Protein AF-A0A8S0G4E8-F1 (afdb_monomer)

Secondary structure (DSSP, 8-state):
--B-HHHHHHHHTSTTGGG--EE-SSB--S---S-EE---SS-GGGT-GGGG--TTEEEEEEEETTTTEEEEEEEEETTSSSPPPHHHHHHHHHHSPPPTT----TT--HHHHHHHHHHHHHT-GGGTS---HHHHHHHHHHHHHH-

Radius of gyration: 18.41 Å; Cα contacts (8 Å, |Δi|>4): 193; chains: 1; bounding box: 56×38×47 Å

Organism: Escherichia coli (NCBI:txid562)

Nearest PDB structures (foldseek):
  1toc-assembly4_T  TM=2.529E-01  e=3.883E+00  Ornithodoros moubata
  6r10-assembly1_G  TM=2.601E-01  e=2.006E+00  Thermus thermophilus HB8
  3zje-assembly1_B  TM=2.674E-01  e=9.791E+00  Homo sapiens

Solvent-accessible surface area (backbone atoms only — not comparable to full-atom values): 8713 Å² total; per-residue (Å²): 125,58,69,51,42,71,63,30,52,58,34,62,77,39,96,62,20,62,79,43,70,47,78,38,56,34,38,70,69,84,54,72,43,50,56,69,46,50,61,43,62,58,34,41,93,75,69,14,69,74,23,35,59,60,94,59,54,39,72,47,79,46,76,40,88,85,82,75,41,72,49,80,40,59,40,38,46,70,84,46,96,64,66,52,56,66,69,56,19,48,51,53,50,68,72,42,64,63,40,90,86,70,67,79,68,92,80,61,51,70,68,57,54,50,50,50,53,51,20,48,61,44,62,25,71,73,67,71,62,43,79,40,63,67,51,46,52,48,55,53,49,54,56,62,74,76,108

InterPro domains:
  IPR020558 Dihydroxy-acid/6-phosphogluconate dehydratase, conserved site [PS00887] (21-32)
  IPR042096 Dihydroxy-acid dehydratase, C-terminal [G3DSA:3.50.30.80] (1-80)
  IPR056740 Dihydroxy-acid/6-phosphogluconate dehydratase, C-terminal [PF24877] (1-79)

Structure (mmCIF, N/CA/C/O backbone):
data_AF-A0A8S0G4E8-F1
#
_entry.id   AF-A0A8S0G4E8-F1
#
loop_
_atom_site.group_PDB
_atom_site.id
_atom_site.type_symbol
_atom_site.label_atom_id
_atom_site.label_alt_id
_atom_site.label_comp_id
_atom_site.label_asym_id
_atom_site.label_entity_id
_atom_site.label_seq_id
_atom_site.pdbx_PDB_ins_code
_atom_site.Cartn_x
_atom_site.Cartn_y
_atom_site.Cartn_z
_atom_site.occupancy
_atom_site.B_iso_or_equiv
_atom_site.auth_seq_id
_atom_site.auth_comp_id
_atom_site.auth_asym_id
_atom_site.auth_atom_id
_atom_site.pdbx_PDB_model_num
ATOM 1 N N . MET A 1 1 ? -1.318 -0.679 -11.471 1.00 70.00 1 MET A N 1
ATOM 2 C CA . MET A 1 1 ? -2.173 -0.024 -10.456 1.00 70.00 1 MET A CA 1
ATOM 3 C C . MET A 1 1 ? -3.618 -0.017 -10.953 1.00 70.00 1 MET A C 1
ATOM 5 O O . MET A 1 1 ? -4.020 0.875 -11.698 1.00 70.00 1 MET A O 1
ATOM 9 N N . GLU A 1 2 ? -4.363 -1.073 -10.633 1.00 79.69 2 GLU A N 1
ATOM 10 C CA . GLU A 1 2 ? -5.742 -1.279 -11.105 1.00 79.69 2 GLU A CA 1
ATOM 11 C C . GLU A 1 2 ? -6.767 -0.416 -10.353 1.00 79.69 2 GLU A C 1
ATOM 13 O O . GLU A 1 2 ? -6.469 0.118 -9.285 1.00 79.69 2 GLU A O 1
ATOM 18 N N . GLU A 1 3 ? -7.980 -0.272 -10.902 1.00 79.44 3 GLU A N 1
ATOM 19 C CA . GLU A 1 3 ? -9.105 0.345 -10.182 1.00 79.44 3 GLU A CA 1
ATOM 20 C C . GLU A 1 3 ? -9.934 -0.670 -9.399 1.00 79.44 3 GLU A C 1
ATOM 22 O O . GLU A 1 3 ? -10.506 -1.605 -9.958 1.00 79.44 3 GLU A O 1
ATOM 27 N N . THR A 1 4 ? -10.145 -0.385 -8.118 1.00 80.31 4 THR A N 1
ATOM 28 C CA . THR A 1 4 ? -10.946 -1.207 -7.207 1.00 80.31 4 THR A CA 1
ATOM 29 C C . THR A 1 4 ? -12.428 -0.788 -7.205 1.00 80.31 4 THR A C 1
ATOM 31 O O . THR A 1 4 ? -13.003 -0.424 -6.173 1.00 80.31 4 THR A O 1
ATOM 34 N N . TYR A 1 5 ? -13.083 -0.813 -8.373 1.00 83.88 5 TYR A N 1
ATOM 35 C CA . TYR A 1 5 ? -14.503 -0.432 -8.498 1.00 83.88 5 TYR A CA 1
ATOM 36 C C . TYR A 1 5 ? -15.451 -1.411 -7.797 1.00 83.88 5 TYR A C 1
ATOM 38 O O . TYR A 1 5 ? -16.378 -0.999 -7.102 1.00 83.88 5 TYR A O 1
ATOM 46 N N . GLN A 1 6 ? -15.225 -2.715 -7.966 1.00 84.25 6 GLN A N 1
ATOM 47 C CA . GLN A 1 6 ? -16.184 -3.740 -7.539 1.00 84.25 6 GLN A CA 1
ATOM 48 C C . GLN A 1 6 ? -16.457 -3.683 -6.030 1.00 84.25 6 GLN A C 1
ATOM 50 O O . GLN A 1 6 ? -17.610 -3.726 -5.600 1.00 84.25 6 GLN A O 1
ATOM 55 N N . VAL A 1 7 ? -15.405 -3.493 -5.227 1.00 86.25 7 VAL A N 1
ATOM 56 C CA . VAL A 1 7 ? -15.515 -3.397 -3.763 1.00 86.25 7 VAL A CA 1
ATOM 57 C C . VAL A 1 7 ? -16.255 -2.124 -3.346 1.00 86.25 7 VAL A C 1
ATOM 59 O O . VAL A 1 7 ? -17.176 -2.182 -2.532 1.00 86.25 7 VAL A O 1
ATOM 62 N N . THR A 1 8 ? -15.897 -0.973 -3.923 1.00 86.56 8 THR A N 1
ATOM 63 C CA . THR A 1 8 ? -16.530 0.314 -3.580 1.00 86.56 8 THR A CA 1
ATOM 64 C C . THR A 1 8 ? -18.010 0.354 -3.979 1.00 86.56 8 THR A C 1
ATOM 66 O O . THR A 1 8 ? -18.849 0.803 -3.195 1.00 86.56 8 THR A O 1
ATOM 69 N N . SER A 1 9 ? -18.354 -0.203 -5.144 1.00 86.62 9 SER A N 1
ATOM 70 C CA . SER A 1 9 ? -19.735 -0.352 -5.613 1.00 86.62 9 SER A CA 1
ATOM 71 C C . SER A 1 9 ? -20.560 -1.264 -4.699 1.00 86.62 9 SER A C 1
ATOM 73 O O . SER A 1 9 ? -21.661 -0.895 -4.292 1.00 86.62 9 SER A O 1
ATOM 75 N N . ALA A 1 10 ? -20.014 -2.414 -4.287 1.00 88.31 10 ALA A N 1
ATOM 76 C CA . ALA A 1 10 ? -20.696 -3.327 -3.370 1.00 88.31 10 ALA A CA 1
ATOM 77 C C . ALA A 1 10 ? -21.008 -2.670 -2.012 1.00 88.31 10 ALA A C 1
ATOM 79 O O . ALA A 1 10 ? -22.139 -2.753 -1.530 1.00 88.31 10 ALA A O 1
ATOM 80 N N . LEU A 1 11 ? -20.041 -1.958 -1.416 1.00 88.75 11 LEU A N 1
ATOM 81 C CA . LEU A 1 11 ? -20.239 -1.262 -0.137 1.00 88.75 11 LEU A CA 1
ATOM 82 C C . LEU A 1 11 ? -21.314 -0.174 -0.206 1.00 88.75 11 LEU A C 1
ATOM 84 O O . LEU A 1 11 ? -22.039 0.024 0.768 1.00 88.75 11 LEU A O 1
ATOM 88 N N . LYS A 1 12 ? -21.461 0.506 -1.348 1.00 87.56 12 LYS A N 1
ATOM 89 C CA . LYS A 1 12 ? -22.466 1.564 -1.539 1.00 87.56 12 LYS A CA 1
ATOM 90 C C . LYS A 1 12 ? -23.902 1.076 -1.325 1.00 87.56 12 LYS A C 1
ATOM 92 O O . LYS A 1 12 ? -24.764 1.858 -0.930 1.00 87.56 12 LYS A O 1
ATOM 97 N N . HIS A 1 13 ? -24.163 -0.203 -1.577 1.00 89.81 13 HIS A N 1
ATOM 98 C CA . HIS A 1 13 ? -25.489 -0.803 -1.425 1.00 89.81 13 HIS A CA 1
ATOM 99 C C . HIS A 1 13 ? -25.752 -1.371 -0.023 1.00 89.81 13 HIS A C 1
ATOM 101 O O . HIS A 1 13 ? -26.863 -1.822 0.255 1.00 89.81 13 HIS A O 1
ATOM 107 N N . LEU A 1 14 ? -24.767 -1.322 0.878 1.00 91.12 14 LEU A N 1
ATOM 108 C CA . LEU A 1 14 ? -24.902 -1.773 2.259 1.00 91.12 14 LEU A CA 1
ATOM 109 C C . LEU A 1 14 ? -25.200 -0.587 3.177 1.00 91.12 14 LEU A C 1
ATOM 111 O O . LEU A 1 14 ? -24.509 0.431 3.155 1.00 91.12 14 LEU A O 1
ATOM 115 N N . SER A 1 15 ? -26.194 -0.735 4.055 1.00 92.06 15 SER A N 1
ATOM 116 C CA . SER A 1 15 ? -26.609 0.321 4.994 1.0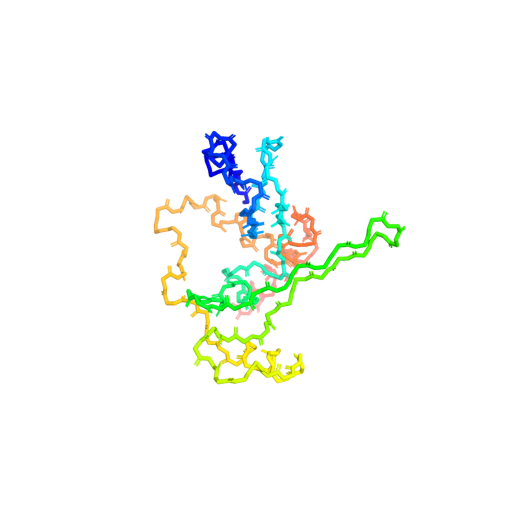0 92.06 15 SER A CA 1
ATOM 117 C C . SER A 1 15 ? -25.485 0.777 5.934 1.00 92.06 15 SER A C 1
ATOM 119 O O . SER A 1 15 ? -25.461 1.930 6.369 1.00 92.06 15 SER A O 1
ATOM 121 N N . TYR A 1 16 ? -24.533 -0.115 6.213 1.00 91.06 16 TYR A N 1
ATOM 122 C CA . TYR A 1 16 ? -23.354 0.139 7.035 1.00 91.06 16 TYR A CA 1
ATOM 123 C C . TYR A 1 16 ? -22.082 0.422 6.223 1.00 91.06 16 TYR A C 1
ATOM 125 O O . TYR A 1 16 ? -21.035 0.640 6.824 1.00 91.06 16 TYR A O 1
ATOM 133 N N . GLY A 1 17 ? -22.143 0.460 4.885 1.00 89.25 17 GLY A N 1
ATOM 134 C CA . GLY A 1 17 ? -20.961 0.635 4.031 1.00 89.25 17 GLY A CA 1
ATOM 135 C C . GLY A 1 17 ? -20.161 1.902 4.347 1.00 89.25 17 GLY A C 1
ATOM 136 O O . GLY A 1 17 ? -18.939 1.878 4.334 1.00 89.25 17 GLY A O 1
ATOM 137 N N . LYS A 1 18 ? -20.836 2.981 4.767 1.00 88.88 18 LYS A N 1
ATOM 138 C CA . LYS A 1 18 ? -20.206 4.239 5.215 1.00 88.88 18 LYS A CA 1
ATOM 139 C C . LYS A 1 18 ? -19.338 4.123 6.477 1.00 88.88 18 LYS A C 1
ATOM 141 O O . LYS A 1 18 ? -18.610 5.059 6.785 1.00 88.88 18 LYS A O 1
ATOM 146 N N . HIS A 1 19 ? -19.460 3.027 7.224 1.00 91.50 19 HIS A N 1
ATOM 147 C CA . HIS A 1 19 ? -18.667 2.741 8.423 1.00 91.50 19 HIS A CA 1
ATOM 148 C C . HIS A 1 19 ? -17.473 1.826 8.132 1.00 91.50 19 HIS A C 1
ATOM 150 O O . HIS A 1 19 ? -16.727 1.493 9.048 1.00 91.50 19 HIS A O 1
ATOM 156 N N . VAL A 1 20 ? -17.301 1.405 6.877 1.00 92.62 20 VAL A N 1
ATOM 157 C CA . VAL A 1 20 ? -16.174 0.590 6.433 1.00 92.62 20 VAL A CA 1
ATOM 158 C C . VAL A 1 20 ? -15.202 1.497 5.690 1.00 92.62 20 VAL A C 1
ATOM 160 O O . VAL A 1 20 ? -15.556 2.099 4.680 1.00 92.62 20 VAL A O 1
ATOM 163 N N . SER A 1 21 ? -13.977 1.593 6.197 1.00 93.19 21 SER A N 1
ATOM 164 C CA . SER A 1 21 ? -12.885 2.276 5.504 1.00 93.19 21 SER A CA 1
ATOM 165 C C . SER A 1 21 ? -12.148 1.298 4.590 1.00 93.19 21 SER A C 1
ATOM 167 O O . SER A 1 21 ? -11.990 0.126 4.934 1.00 93.19 21 SER A O 1
ATOM 169 N N . LEU A 1 22 ? -11.670 1.781 3.445 1.00 93.50 22 LEU A N 1
ATOM 170 C CA . LEU A 1 22 ? -10.863 1.010 2.501 1.00 93.50 22 LEU A CA 1
ATOM 171 C C . LEU A 1 22 ? -9.479 1.634 2.346 1.00 93.50 22 LEU A C 1
ATOM 173 O O . LEU A 1 22 ? -9.352 2.852 2.220 1.00 93.50 22 LEU A O 1
ATOM 177 N N . ILE A 1 23 ? -8.454 0.787 2.311 1.00 94.12 23 ILE A N 1
ATOM 178 C CA . ILE A 1 23 ? -7.056 1.178 2.120 1.00 94.12 23 ILE A CA 1
ATOM 179 C C . ILE A 1 23 ? -6.451 0.253 1.068 1.00 94.12 23 ILE A C 1
ATOM 181 O O . ILE A 1 23 ? -6.649 -0.959 1.132 1.00 94.12 23 ILE A O 1
ATOM 185 N N . THR A 1 24 ? -5.745 0.812 0.089 1.00 93.19 24 THR A N 1
ATOM 186 C CA . THR A 1 24 ? -5.079 0.034 -0.959 1.00 93.19 24 THR A CA 1
ATOM 187 C C . THR A 1 24 ? -3.874 0.786 -1.526 1.00 93.19 24 THR A C 1
ATOM 189 O O . THR A 1 24 ? -3.854 2.015 -1.592 1.00 93.19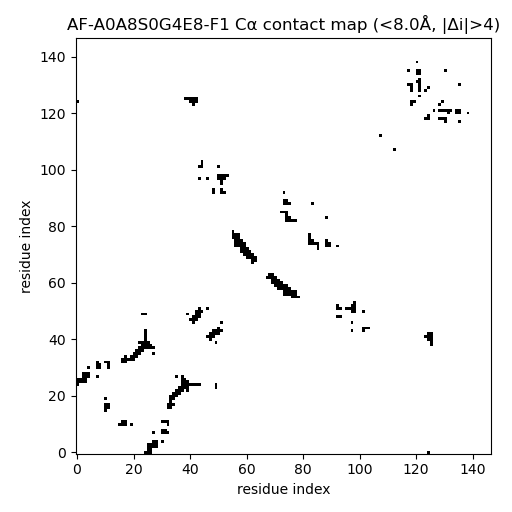 24 THR A O 1
ATOM 192 N N . ASP A 1 25 ? -2.873 0.035 -1.967 1.00 93.06 25 ASP A N 1
ATOM 193 C CA . ASP A 1 25 ? -1.787 0.496 -2.833 1.00 93.06 25 ASP A CA 1
ATOM 194 C C . ASP A 1 25 ? -2.206 0.565 -4.317 1.00 93.06 25 ASP A C 1
ATOM 196 O O . ASP A 1 25 ? -1.405 0.927 -5.171 1.00 93.06 25 ASP A O 1
ATOM 200 N N . ALA A 1 26 ? -3.473 0.276 -4.635 1.00 90.75 26 ALA A N 1
ATOM 201 C CA . ALA A 1 26 ? -4.103 0.497 -5.934 1.00 90.75 26 ALA A CA 1
ATOM 202 C C . ALA A 1 26 ? -4.861 1.845 -5.987 1.00 90.75 26 ALA A C 1
ATOM 204 O O . ALA A 1 26 ? -4.588 2.766 -5.211 1.00 90.75 26 ALA A O 1
ATOM 205 N N . ARG A 1 27 ? -5.822 1.988 -6.911 1.00 90.00 27 ARG A N 1
ATOM 206 C CA . ARG A 1 27 ? -6.642 3.204 -7.075 1.00 90.00 27 ARG A CA 1
ATOM 207 C C . ARG A 1 27 ? -8.145 2.912 -6.982 1.00 90.00 27 ARG A C 1
ATOM 209 O O . ARG A 1 27 ? -8.582 1.784 -7.179 1.00 90.00 27 ARG A O 1
ATOM 216 N N . PHE A 1 28 ? -8.959 3.930 -6.694 1.00 87.81 28 PHE A N 1
ATOM 217 C CA . PHE A 1 28 ? -10.428 3.826 -6.631 1.00 87.81 28 PHE A CA 1
ATOM 218 C C . PHE A 1 28 ? -11.099 4.595 -7.777 1.00 87.81 28 PHE A C 1
ATOM 220 O O . PHE A 1 28 ? -10.594 5.625 -8.212 1.00 87.81 28 PHE A O 1
ATOM 227 N N . SER A 1 29 ? -12.270 4.134 -8.227 1.00 75.50 29 SER A N 1
ATOM 228 C CA . SER A 1 29 ? -12.958 4.631 -9.433 1.00 75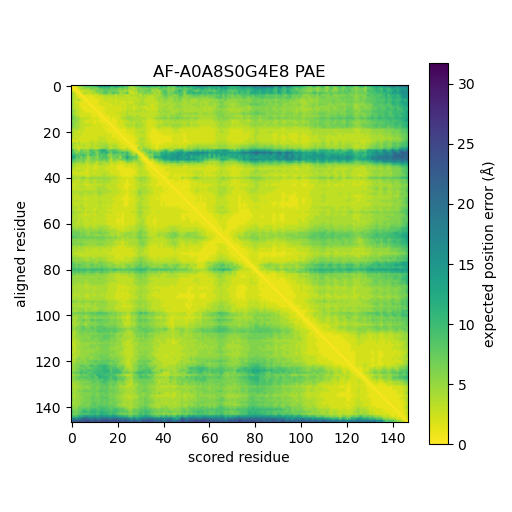.50 29 SER A CA 1
ATOM 229 C C . SER A 1 29 ? -14.112 5.619 -9.165 1.00 75.50 29 SER A C 1
ATOM 231 O O . SER A 1 29 ? -15.110 5.659 -9.881 1.00 75.50 29 SER A O 1
ATOM 233 N N . GLY A 1 30 ? -14.015 6.432 -8.111 1.00 70.19 30 GLY A N 1
ATOM 234 C CA . GLY A 1 30 ? -14.948 7.547 -7.869 1.00 70.19 30 GLY A CA 1
ATOM 235 C C . GLY A 1 30 ? -16.328 7.182 -7.297 1.00 70.19 30 GLY A C 1
ATOM 236 O O . GLY A 1 30 ? -17.139 8.077 -7.071 1.00 70.19 30 GLY A O 1
ATOM 237 N N . VAL A 1 31 ? -16.602 5.907 -6.996 1.00 70.06 31 VAL A N 1
ATOM 238 C CA . VAL A 1 31 ? -17.842 5.450 -6.321 1.00 70.06 31 VAL A CA 1
ATOM 239 C C . VAL A 1 31 ? -17.575 5.092 -4.851 1.00 70.06 31 VAL A C 1
ATOM 241 O O . VAL A 1 31 ? -18.090 4.123 -4.302 1.00 70.06 31 VAL A O 1
ATOM 244 N N . SER A 1 32 ? -16.739 5.895 -4.197 1.00 71.88 32 SER A N 1
ATOM 245 C CA . SER A 1 32 ? -16.326 5.696 -2.807 1.00 71.88 32 SER A CA 1
ATOM 246 C C . SER A 1 32 ? -17.463 5.990 -1.824 1.00 71.88 32 SER A C 1
ATOM 248 O O . SER A 1 32 ? -18.169 6.991 -1.947 1.00 71.88 32 SER A O 1
ATOM 250 N N . THR A 1 33 ? -17.616 5.130 -0.817 1.00 73.81 33 THR A N 1
ATOM 251 C CA . THR A 1 33 ? -18.526 5.337 0.319 1.00 73.81 33 THR A CA 1
ATOM 252 C C . THR A 1 33 ? -17.694 5.236 1.596 1.00 73.81 33 THR A C 1
ATOM 254 O O . THR A 1 33 ? -17.038 4.222 1.797 1.00 73.81 33 THR A O 1
ATOM 257 N N . GLY A 1 34 ? -17.683 6.273 2.440 1.00 81.69 34 GLY A N 1
ATOM 258 C CA . GLY A 1 34 ? -16.777 6.337 3.599 1.00 81.69 34 GLY A CA 1
ATOM 259 C C . GLY A 1 34 ? -15.344 6.757 3.231 1.00 81.69 34 GLY A C 1
ATOM 260 O O . GLY A 1 34 ? -15.117 7.351 2.175 1.00 81.69 34 GLY A O 1
ATOM 261 N N . ALA A 1 35 ? -14.378 6.481 4.114 1.00 87.44 35 ALA A N 1
ATOM 262 C CA . ALA A 1 35 ? -12.970 6.820 3.898 1.00 87.44 35 ALA A CA 1
ATOM 263 C C . ALA A 1 35 ? -12.292 5.782 2.987 1.00 87.44 35 ALA A C 1
ATOM 265 O O . ALA A 1 35 ? -12.157 4.618 3.358 1.00 87.44 35 ALA A O 1
ATOM 266 N N . CYS A 1 36 ? -11.869 6.201 1.794 1.00 91.50 36 CYS A N 1
ATOM 267 C CA . CYS A 1 36 ? -11.170 5.359 0.821 1.00 91.50 36 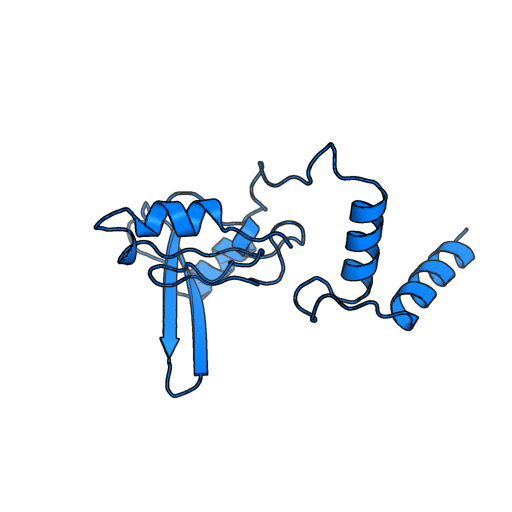CYS A CA 1
ATOM 268 C C . CYS A 1 36 ? -9.796 5.970 0.516 1.00 91.50 36 CYS A C 1
ATOM 270 O O . CYS A 1 36 ? -9.722 7.028 -0.107 1.00 91.50 36 CYS A O 1
ATOM 272 N N . ILE A 1 37 ? -8.724 5.311 0.955 1.00 92.50 37 ILE A N 1
ATOM 273 C CA . ILE A 1 37 ? -7.336 5.764 0.826 1.00 92.50 37 ILE A CA 1
ATOM 274 C C . ILE A 1 37 ? -6.623 4.862 -0.185 1.00 92.50 37 ILE A C 1
ATOM 276 O O . ILE A 1 37 ? -6.318 3.708 0.106 1.00 92.50 37 ILE A O 1
ATOM 280 N N . GLY A 1 38 ? -6.437 5.368 -1.404 1.00 91.88 38 GLY A N 1
ATOM 281 C CA . GLY A 1 38 ? -5.666 4.698 -2.456 1.00 91.88 38 GLY A CA 1
ATOM 282 C C . GLY A 1 38 ? -4.232 5.221 -2.522 1.00 91.88 38 GLY A C 1
ATOM 283 O O . GLY A 1 38 ? -3.879 6.155 -1.805 1.00 91.88 38 GLY A O 1
ATOM 284 N N . HIS A 1 39 ? -3.434 4.674 -3.436 1.00 90.88 39 HIS A N 1
ATOM 285 C CA . HIS A 1 39 ? -2.056 5.107 -3.693 1.00 90.88 39 HIS A CA 1
ATOM 286 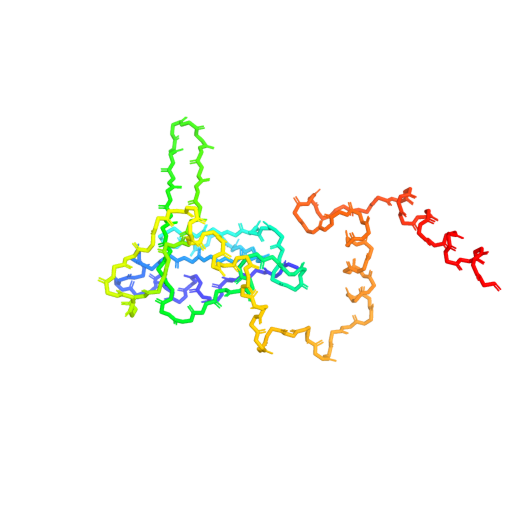C C . HIS A 1 39 ? -1.124 5.024 -2.475 1.00 90.88 39 HIS A C 1
ATOM 288 O O . HIS A 1 39 ? -0.152 5.774 -2.383 1.00 90.88 39 HIS A O 1
ATOM 294 N N . VAL A 1 40 ? -1.404 4.111 -1.542 1.00 92.56 40 VAL A N 1
ATOM 295 C CA . VAL A 1 40 ? -0.523 3.880 -0.393 1.00 92.56 40 VAL A CA 1
ATOM 296 C C . VAL A 1 40 ? 0.823 3.345 -0.881 1.00 92.56 40 VAL A C 1
ATOM 298 O O . VAL A 1 40 ? 0.881 2.343 -1.588 1.00 92.56 40 VAL A O 1
ATOM 301 N N . GLY A 1 41 ? 1.899 4.038 -0.505 1.00 90.12 41 GLY A N 1
ATOM 302 C CA . GLY A 1 41 ? 3.264 3.753 -0.936 1.00 90.12 41 GLY A CA 1
ATOM 303 C C . GLY A 1 41 ? 4.253 3.681 0.241 1.00 90.12 41 GLY A C 1
ATOM 304 O O . GLY A 1 41 ? 4.059 4.398 1.224 1.00 90.12 41 GLY A O 1
ATOM 305 N N . PRO A 1 42 ? 5.336 2.882 0.153 1.00 91.56 42 PRO A N 1
ATOM 306 C CA . PRO A 1 42 ? 5.611 1.904 -0.902 1.00 91.56 42 PRO A CA 1
ATOM 307 C C . PRO A 1 42 ? 4.527 0.822 -0.998 1.00 91.56 42 PRO A C 1
ATOM 309 O O . PRO A 1 42 ? 3.875 0.511 -0.002 1.00 91.56 42 PRO A O 1
ATOM 312 N N . GLU A 1 43 ? 4.308 0.284 -2.197 1.00 92.81 43 GLU A N 1
ATOM 313 C CA . GLU A 1 43 ? 3.296 -0.757 -2.420 1.00 92.81 43 GLU A CA 1
ATOM 314 C C . GLU A 1 43 ? 3.668 -2.064 -1.704 1.00 92.81 43 GLU A C 1
ATOM 316 O O . GLU A 1 43 ? 4.829 -2.291 -1.338 1.00 92.81 43 GLU A O 1
ATOM 321 N N . ALA A 1 44 ? 2.689 -2.945 -1.507 1.00 94.12 44 ALA A N 1
ATOM 322 C CA . ALA A 1 44 ? 2.875 -4.195 -0.786 1.00 94.12 44 ALA A CA 1
ATOM 323 C C . ALA A 1 44 ? 4.005 -5.035 -1.402 1.00 94.12 44 ALA A C 1
ATOM 325 O O . ALA A 1 44 ? 4.900 -5.484 -0.682 1.00 94.12 44 ALA A O 1
ATOM 326 N N . LEU A 1 45 ? 3.994 -5.216 -2.731 1.00 91.25 45 LEU A N 1
ATOM 327 C CA . LEU A 1 45 ? 4.991 -6.022 -3.454 1.00 91.25 45 LEU A CA 1
ATOM 328 C C . LEU A 1 45 ? 6.404 -5.419 -3.414 1.00 91.25 45 LEU A C 1
ATOM 330 O O . LEU A 1 45 ? 7.381 -6.152 -3.540 1.00 91.25 45 LEU A O 1
ATOM 334 N N . ALA A 1 46 ? 6.528 -4.116 -3.151 1.00 89.75 46 ALA A N 1
ATOM 335 C CA . ALA A 1 46 ? 7.806 -3.449 -2.909 1.00 89.75 46 ALA A CA 1
ATOM 336 C C . ALA A 1 46 ? 8.268 -3.538 -1.437 1.00 89.75 46 ALA A C 1
ATOM 338 O O . ALA A 1 46 ? 9.223 -2.869 -1.042 1.00 89.75 46 ALA A O 1
ATOM 339 N N . GLY A 1 47 ? 7.593 -4.340 -0.605 1.00 91.69 47 GLY A N 1
ATOM 340 C CA . GLY A 1 47 ? 7.905 -4.500 0.819 1.00 91.69 47 GLY A CA 1
ATOM 341 C C . GLY A 1 47 ? 7.358 -3.382 1.708 1.00 91.69 47 GLY A C 1
ATOM 342 O O . GLY A 1 47 ? 7.801 -3.231 2.852 1.00 91.69 47 GLY A O 1
ATOM 343 N N . GLY A 1 48 ? 6.409 -2.593 1.199 1.00 93.88 48 GLY A N 1
ATOM 344 C CA . GLY A 1 48 ? 5.795 -1.502 1.940 1.00 93.88 48 GLY A CA 1
ATOM 345 C C . GLY A 1 48 ? 4.988 -1.960 3.164 1.00 93.88 48 GLY A C 1
ATOM 346 O O . GLY A 1 48 ? 4.573 -3.121 3.245 1.00 93.88 48 GLY A O 1
ATOM 347 N N . PRO A 1 49 ? 4.716 -1.054 4.125 1.00 95.75 49 PRO A N 1
ATOM 348 C CA . PRO A 1 49 ? 4.034 -1.398 5.376 1.00 95.75 49 PRO A CA 1
ATOM 349 C C . PRO A 1 49 ? 2.657 -2.047 5.186 1.00 95.75 49 PRO A C 1
ATOM 351 O O . PRO A 1 49 ? 2.295 -2.945 5.944 1.00 95.75 49 PRO A O 1
ATOM 354 N N . ILE A 1 50 ? 1.908 -1.653 4.148 1.00 95.81 50 ILE A N 1
ATOM 355 C CA . ILE A 1 50 ? 0.581 -2.212 3.848 1.00 95.81 50 ILE A CA 1
ATOM 356 C C . ILE A 1 50 ? 0.631 -3.725 3.576 1.00 95.81 50 ILE A C 1
ATOM 358 O O . ILE A 1 50 ? -0.260 -4.455 4.006 1.00 95.81 50 ILE A O 1
ATOM 362 N N . GLY A 1 51 ? 1.717 -4.223 2.974 1.00 96.69 51 GLY A N 1
ATOM 363 C CA . GLY A 1 51 ? 1.930 -5.653 2.729 1.00 96.69 51 GLY A CA 1
ATOM 364 C C . GLY A 1 51 ? 2.233 -6.465 3.992 1.00 96.69 51 GLY A C 1
ATOM 365 O O . GLY A 1 51 ? 2.262 -7.693 3.944 1.00 96.69 51 GLY A O 1
ATOM 366 N N . LYS A 1 52 ? 2.465 -5.814 5.136 1.00 96.94 52 LYS A N 1
ATOM 367 C CA . LYS A 1 52 ? 2.811 -6.451 6.420 1.00 96.94 52 LYS A CA 1
ATOM 368 C C . LYS A 1 52 ? 1.631 -6.533 7.391 1.00 96.94 52 LYS A C 1
ATOM 370 O O . LYS A 1 52 ? 1.749 -7.169 8.441 1.00 96.94 52 LYS A O 1
ATOM 375 N N . LEU A 1 53 ? 0.501 -5.926 7.035 1.00 96.81 53 LEU A N 1
ATOM 376 C CA . LEU A 1 53 ? -0.727 -5.978 7.821 1.00 96.81 53 LEU A CA 1
ATOM 377 C C . LEU A 1 53 ? -1.324 -7.390 7.846 1.00 96.81 53 LEU A C 1
ATOM 379 O O . LEU A 1 53 ? -1.058 -8.225 6.975 1.00 96.81 53 LEU A O 1
ATOM 383 N N . ARG A 1 54 ? -2.107 -7.670 8.883 1.00 95.88 54 ARG A N 1
ATOM 384 C CA . ARG A 1 54 ? -2.766 -8.947 9.160 1.00 95.88 54 ARG A CA 1
ATOM 385 C C . ARG A 1 54 ? -4.209 -8.718 9.594 1.00 95.88 54 ARG A C 1
ATOM 387 O O . ARG A 1 54 ? -4.579 -7.664 10.107 1.00 95.88 54 ARG A O 1
ATOM 394 N N . THR A 1 55 ? -5.036 -9.746 9.421 1.00 96.00 55 THR A N 1
ATOM 395 C CA . THR A 1 55 ? -6.403 -9.733 9.954 1.00 96.00 55 THR A CA 1
ATOM 396 C C . THR A 1 55 ? -6.367 -9.560 11.471 1.00 96.00 55 THR A C 1
ATOM 398 O O . THR A 1 55 ? -5.670 -10.297 12.162 1.00 96.00 55 THR A O 1
ATOM 401 N N . GLY A 1 56 ? -7.147 -8.606 11.983 1.00 96.12 56 GLY A N 1
ATOM 402 C CA . GLY A 1 56 ? -7.196 -8.277 13.410 1.00 96.12 56 GLY A CA 1
ATOM 403 C C . GLY A 1 56 ? -6.281 -7.126 13.829 1.00 96.12 56 GLY A C 1
ATOM 404 O O . GLY A 1 56 ? -6.397 -6.675 14.968 1.00 96.12 56 GLY A O 1
ATOM 405 N N . ASP A 1 57 ? -5.432 -6.617 12.931 1.00 97.44 57 ASP A N 1
ATOM 406 C CA . ASP A 1 57 ? -4.691 -5.377 13.160 1.00 97.44 57 ASP A CA 1
ATOM 407 C C . ASP A 1 57 ? -5.648 -4.187 13.328 1.00 97.44 57 ASP A C 1
ATOM 409 O O . ASP A 1 57 ? -6.679 -4.077 12.657 1.00 97.44 57 ASP A O 1
ATOM 413 N N . VAL A 1 58 ? -5.292 -3.281 14.235 1.00 97.31 58 VAL A N 1
ATOM 414 C CA . VAL A 1 58 ? -6.021 -2.043 14.500 1.00 97.31 58 VAL A CA 1
ATOM 415 C C . VAL A 1 58 ? -5.343 -0.913 13.739 1.00 97.31 58 VAL A C 1
ATOM 417 O O . VAL A 1 58 ? -4.166 -0.624 13.955 1.00 97.31 58 VAL A O 1
ATOM 420 N N . ILE A 1 59 ? -6.105 -0.273 12.853 1.00 97.00 59 ILE A N 1
ATOM 421 C CA . ILE A 1 59 ? -5.646 0.847 12.032 1.00 97.00 59 ILE A CA 1
ATOM 422 C C . ILE A 1 59 ? -6.401 2.108 12.430 1.00 97.00 59 ILE A C 1
ATOM 424 O O . ILE A 1 59 ? -7.631 2.123 12.473 1.00 97.00 59 ILE A O 1
ATOM 428 N N . GLU A 1 60 ? -5.657 3.175 12.681 1.00 96.19 60 GLU A N 1
ATOM 429 C CA . GLU A 1 60 ? -6.185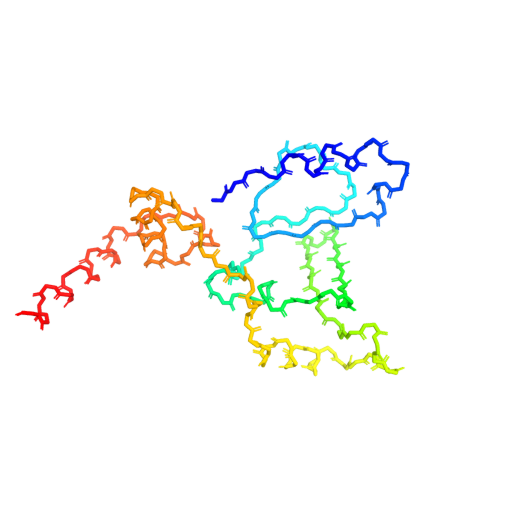 4.520 12.847 1.00 96.19 60 GLU A CA 1
ATOM 430 C C . GLU A 1 60 ? -6.020 5.301 11.546 1.00 96.19 60 GLU A C 1
ATOM 432 O O . GLU A 1 60 ? -4.960 5.282 10.924 1.00 96.19 60 GLU A O 1
ATOM 437 N N . ILE A 1 61 ? -7.076 6.006 11.146 1.00 95.50 61 ILE A N 1
ATOM 438 C CA . ILE A 1 61 ? -7.061 6.918 10.005 1.00 95.50 61 ILE A CA 1
ATOM 439 C C . ILE A 1 61 ? -7.388 8.308 10.542 1.00 95.50 61 ILE A C 1
ATOM 441 O O . ILE A 1 61 ? -8.501 8.543 11.019 1.00 95.50 61 ILE A O 1
ATOM 445 N N . LYS A 1 62 ? -6.431 9.230 10.453 1.00 94.81 62 LYS A N 1
ATOM 446 C CA . LYS A 1 62 ? -6.613 10.646 10.794 1.00 94.81 62 LYS A CA 1
ATOM 447 C C . LYS A 1 62 ? -6.626 11.461 9.511 1.00 94.81 62 LYS A C 1
ATOM 449 O O . LYS A 1 62 ? -5.746 11.302 8.674 1.00 94.81 62 LYS A O 1
ATOM 454 N N . ILE A 1 63 ? -7.621 12.331 9.357 1.00 93.06 63 ILE A N 1
ATOM 455 C CA . ILE A 1 63 ? -7.737 13.235 8.209 1.00 93.06 63 ILE A CA 1
ATOM 456 C C . ILE A 1 63 ? -8.091 14.623 8.738 1.00 93.06 63 ILE A C 1
ATOM 458 O O . ILE A 1 63 ? -9.181 14.823 9.276 1.00 93.06 63 ILE A O 1
ATOM 462 N N . ASP A 1 64 ? -7.175 15.572 8.572 1.00 94.12 64 ASP A N 1
ATOM 463 C CA . ASP A 1 64 ? -7.405 16.992 8.809 1.00 94.12 64 ASP A CA 1
ATOM 464 C C . ASP A 1 64 ? -7.682 17.700 7.476 1.00 94.12 64 ASP A C 1
ATOM 466 O O . ASP A 1 64 ? -6.793 17.938 6.657 1.00 94.12 64 ASP A O 1
ATOM 470 N N . CYS A 1 65 ? -8.949 18.057 7.262 1.00 92.81 65 CYS A N 1
ATOM 471 C CA . CYS A 1 65 ? -9.393 18.728 6.042 1.00 92.81 65 CYS A CA 1
ATOM 472 C C . CYS A 1 65 ? -9.025 20.221 5.978 1.00 92.81 65 CYS A C 1
ATOM 474 O O . CYS A 1 65 ? -9.279 20.846 4.950 1.00 92.81 65 CYS A O 1
ATOM 476 N N . ARG A 1 66 ? -8.502 20.819 7.057 1.00 95.44 66 ARG A N 1
ATOM 477 C CA . ARG A 1 66 ? -8.084 22.230 7.092 1.00 95.44 66 ARG A CA 1
ATOM 478 C C . ARG A 1 66 ? -6.608 22.368 6.760 1.00 95.44 66 ARG A C 1
ATOM 480 O O . ARG A 1 66 ? -6.266 23.139 5.873 1.00 95.44 66 ARG A O 1
ATOM 487 N N . GLU A 1 67 ? -5.775 21.572 7.421 1.00 96.50 67 GLU A N 1
ATOM 488 C CA . GLU A 1 67 ? -4.321 21.575 7.209 1.00 96.50 67 GLU A CA 1
ATOM 489 C C . GLU A 1 67 ? -3.887 20.675 6.041 1.00 96.50 67 GLU A C 1
ATOM 491 O O . GLU A 1 67 ? -2.708 20.614 5.705 1.00 96.50 67 GLU A O 1
ATOM 496 N N . LEU A 1 68 ? -4.841 19.982 5.402 1.00 93.62 68 LEU A N 1
ATOM 497 C CA . LEU A 1 68 ? -4.603 19.034 4.305 1.00 93.62 68 LEU A CA 1
ATOM 498 C C . LEU A 1 68 ? -3.595 17.942 4.689 1.00 93.62 68 LEU A C 1
ATOM 500 O O . LEU A 1 68 ? -2.775 17.507 3.880 1.00 93.62 68 LEU A O 1
ATOM 504 N N . HIS A 1 69 ? -3.682 17.496 5.938 1.00 94.44 69 HIS A N 1
ATOM 505 C CA . HIS A 1 69 ? -2.808 16.490 6.515 1.00 94.44 69 HIS A CA 1
ATOM 506 C C . HIS A 1 69 ? -3.586 15.203 6.792 1.00 94.44 69 HIS A C 1
ATOM 508 O O . HIS A 1 69 ? -4.748 15.240 7.201 1.00 94.44 69 HIS A O 1
ATOM 514 N N . GLY A 1 70 ? -2.950 14.051 6.595 1.00 92.62 70 GLY A N 1
ATOM 515 C CA . GLY A 1 70 ? -3.563 12.761 6.872 1.00 92.62 70 GLY A CA 1
ATOM 516 C C . GLY A 1 70 ? -2.539 11.717 7.285 1.00 92.62 70 GLY A C 1
ATOM 517 O O . GLY A 1 70 ? -1.414 11.714 6.794 1.00 92.62 70 GLY A O 1
ATOM 518 N N . GLU A 1 71 ? -2.954 10.823 8.174 1.00 94.50 71 GLU A N 1
ATOM 519 C CA . GLU A 1 71 ? -2.140 9.718 8.672 1.00 94.50 71 GLU A CA 1
ATOM 520 C C . GLU A 1 71 ? -2.936 8.416 8.629 1.00 94.50 71 GLU A C 1
ATOM 522 O O . GLU A 1 71 ? -4.145 8.388 8.882 1.00 94.50 71 GLU A O 1
ATOM 527 N N . VAL A 1 72 ? -2.226 7.326 8.354 1.00 95.25 72 VAL A N 1
ATOM 528 C CA . VAL A 1 72 ? -2.726 5.960 8.486 1.00 95.25 72 VAL A CA 1
ATOM 529 C C . VAL A 1 72 ? -1.742 5.214 9.373 1.00 95.25 72 VAL A C 1
ATOM 531 O O . VAL A 1 72 ? -0.622 4.924 8.956 1.00 95.25 72 VAL A O 1
ATOM 534 N N . ASN A 1 73 ? -2.159 4.922 10.600 1.00 96.25 73 ASN A N 1
ATOM 535 C CA . ASN A 1 73 ? -1.289 4.398 11.643 1.00 96.25 73 ASN A CA 1
ATOM 536 C C . ASN A 1 73 ? -1.711 2.981 12.024 1.00 96.25 73 ASN A C 1
ATOM 538 O O . ASN A 1 73 ? -2.872 2.731 12.346 1.00 96.25 73 ASN A O 1
ATOM 542 N N . PHE A 1 74 ? -0.756 2.057 12.042 1.00 97.69 74 PHE A N 1
ATOM 543 C CA . PHE A 1 74 ? -0.934 0.780 12.724 1.00 97.69 74 PHE A CA 1
ATOM 544 C C . PHE A 1 74 ? -0.767 0.993 14.229 1.00 97.69 74 PHE A C 1
ATOM 546 O O . PHE A 1 74 ? 0.234 1.563 14.657 1.00 97.69 74 PHE A O 1
ATOM 553 N N . LEU A 1 75 ? -1.744 0.543 15.019 1.00 97.44 75 LEU A N 1
ATOM 554 C CA . LEU A 1 75 ? -1.760 0.732 16.472 1.00 97.44 75 LEU A CA 1
ATOM 555 C C . LEU A 1 75 ? -1.457 -0.542 17.268 1.00 97.44 75 LEU A C 1
ATOM 557 O O . LEU A 1 75 ? -1.365 -0.473 18.487 1.00 97.44 75 LEU A O 1
ATOM 561 N N . GLY A 1 76 ? -1.335 -1.699 16.618 1.00 96.94 76 GLY A N 1
ATOM 562 C CA . GLY A 1 76 ? -1.247 -2.999 17.285 1.00 96.94 76 GLY A CA 1
ATOM 563 C C . GLY A 1 76 ? -2.315 -3.970 16.795 1.00 96.94 76 GLY A C 1
ATOM 564 O O . GLY A 1 76 ? -3.009 -3.717 15.809 1.00 96.94 76 GLY A O 1
ATOM 565 N N . THR A 1 77 ? -2.459 -5.092 17.487 1.00 96.62 77 THR A N 1
ATOM 566 C CA . THR A 1 77 ? -3.430 -6.138 17.150 1.00 96.62 77 THR A CA 1
ATOM 567 C C . THR A 1 77 ? -4.555 -6.128 18.174 1.00 96.62 77 THR A C 1
ATOM 569 O O . THR A 1 77 ? -4.333 -5.939 19.363 1.00 96.62 77 THR A O 1
ATOM 572 N N . ARG A 1 78 ? -5.795 -6.384 17.750 1.00 93.31 78 ARG A N 1
ATOM 573 C CA . ARG A 1 78 ? -6.956 -6.397 18.656 1.00 93.31 78 ARG A CA 1
ATOM 574 C C . ARG A 1 78 ? -6.855 -7.445 19.779 1.00 93.31 78 ARG A C 1
ATOM 576 O O . ARG A 1 78 ? -7.578 -7.343 20.765 1.00 93.31 78 ARG A O 1
ATOM 583 N N . SER A 1 79 ? -6.015 -8.464 19.611 1.00 91.94 79 SER A N 1
ATOM 584 C CA . SER A 1 79 ? -5.734 -9.485 20.627 1.00 91.94 79 SER A CA 1
ATOM 585 C C . SER A 1 79 ? -4.824 -9.006 21.757 1.00 91.94 79 SER A C 1
ATOM 587 O O . SER A 1 79 ? -4.714 -9.710 22.757 1.00 91.94 79 SER A O 1
ATOM 589 N N . ASP A 1 80 ? -4.152 -7.867 21.594 1.00 88.75 80 ASP A N 1
ATOM 590 C CA . ASP A 1 80 ? -3.231 -7.342 22.596 1.00 88.75 80 ASP A CA 1
ATOM 591 C C . ASP A 1 80 ? -4.035 -6.840 23.809 1.00 88.75 80 ASP A C 1
ATOM 593 O O . ASP A 1 80 ? -5.025 -6.123 23.651 1.00 88.75 80 ASP A O 1
ATOM 597 N N . GLU A 1 81 ? -3.625 -7.212 25.029 1.00 90.12 81 GLU A N 1
ATOM 598 C CA . GLU A 1 81 ? -4.287 -6.760 26.271 1.00 90.12 81 GLU A CA 1
ATOM 599 C C . GLU A 1 81 ? -4.289 -5.230 26.387 1.00 90.12 81 GLU A C 1
ATOM 601 O O . GLU A 1 81 ? -5.237 -4.626 26.894 1.00 90.12 81 GLU A O 1
ATOM 606 N N . GLN A 1 82 ? -3.229 -4.609 25.874 1.00 93.75 82 GLN A N 1
ATOM 607 C CA . GLN A 1 82 ? -3.069 -3.174 25.748 1.00 93.75 82 GLN A CA 1
ATOM 608 C C . GLN A 1 82 ? -2.374 -2.873 24.420 1.00 93.75 82 GLN A C 1
ATOM 610 O O . GLN A 1 82 ? -1.373 -3.505 24.083 1.00 93.75 82 GLN A O 1
ATOM 615 N N . LEU A 1 83 ? -2.895 -1.893 23.676 1.00 94.44 83 LEU A N 1
ATOM 616 C CA . LEU A 1 83 ? -2.255 -1.451 22.440 1.00 94.44 83 LEU A CA 1
ATOM 617 C C . LEU A 1 83 ? -0.895 -0.796 22.754 1.00 94.44 83 LEU A C 1
ATOM 619 O O . LEU A 1 83 ? -0.821 0.002 23.698 1.00 94.44 83 LEU A O 1
ATOM 623 N N . PRO A 1 84 ? 0.163 -1.115 21.989 1.00 96.44 84 PRO A N 1
ATOM 624 C CA . PRO A 1 84 ? 1.476 -0.498 22.141 1.00 96.44 84 PRO A CA 1
ATOM 625 C C . PRO A 1 84 ? 1.441 1.018 21.902 1.00 96.44 84 PRO A C 1
ATOM 627 O O . PRO A 1 84 ? 0.509 1.567 21.307 1.00 96.44 84 PRO A O 1
ATOM 630 N N . SER A 1 85 ? 2.500 1.708 22.328 1.00 96.62 85 SER A N 1
ATOM 631 C CA . SER A 1 85 ? 2.742 3.084 21.889 1.00 96.62 85 SER A CA 1
ATOM 632 C C . SER A 1 85 ? 2.956 3.145 20.369 1.00 96.62 85 SER A C 1
ATOM 634 O O . SER A 1 85 ? 3.278 2.148 19.722 1.00 96.62 85 SER A O 1
ATOM 636 N N . GLN A 1 86 ? 2.810 4.330 19.772 1.00 94.31 86 GLN A N 1
ATOM 637 C CA . GLN A 1 86 ? 2.958 4.501 18.320 1.00 94.31 86 GLN A CA 1
ATOM 638 C C . GLN A 1 86 ? 4.356 4.100 17.811 1.00 94.31 86 GLN A C 1
ATOM 640 O O . GLN A 1 86 ? 4.484 3.515 16.733 1.00 94.31 86 GLN A O 1
ATOM 645 N N . GLU A 1 87 ? 5.404 4.377 18.591 1.00 96.25 87 GLU A N 1
ATOM 646 C CA . GLU A 1 87 ? 6.782 3.998 18.259 1.00 96.25 87 GLU A CA 1
ATOM 647 C C . GLU A 1 87 ? 6.962 2.474 18.276 1.00 96.25 87 GLU A C 1
ATOM 649 O O . GLU A 1 87 ? 7.502 1.896 17.331 1.00 96.25 87 GLU A O 1
ATOM 654 N N . GLU A 1 88 ? 6.443 1.808 19.308 1.00 97.19 88 GLU A N 1
ATOM 655 C CA . GLU A 1 88 ? 6.467 0.348 19.423 1.00 97.19 88 GLU A CA 1
ATOM 656 C C . GLU A 1 88 ? 5.647 -0.319 18.315 1.00 97.19 88 GLU A C 1
ATOM 658 O O . GLU A 1 88 ? 6.123 -1.261 17.684 1.00 97.19 88 GLU A O 1
ATOM 663 N N . ALA A 1 89 ? 4.448 0.191 18.016 1.00 97.31 89 ALA A N 1
ATOM 664 C CA . ALA A 1 89 ? 3.609 -0.307 16.930 1.00 97.31 89 ALA A CA 1
ATOM 665 C C . ALA A 1 89 ? 4.335 -0.210 15.580 1.00 97.31 89 ALA A C 1
ATOM 667 O O . ALA A 1 89 ? 4.350 -1.164 14.798 1.00 97.31 89 ALA A O 1
ATOM 668 N N . THR A 1 90 ? 5.010 0.915 15.336 1.00 96.19 90 THR A N 1
ATOM 669 C CA . THR A 1 90 ? 5.827 1.129 14.135 1.00 96.19 90 THR A CA 1
ATOM 670 C C . THR A 1 90 ? 6.977 0.126 14.062 1.00 96.19 90 THR A C 1
ATOM 672 O O . THR A 1 90 ? 7.204 -0.480 13.012 1.00 96.19 90 THR A O 1
ATOM 675 N N . ALA A 1 91 ? 7.685 -0.100 15.172 1.00 97.19 91 ALA A N 1
ATOM 676 C CA . ALA A 1 91 ? 8.762 -1.084 15.243 1.00 97.19 91 ALA A CA 1
ATOM 677 C C . ALA A 1 91 ? 8.253 -2.513 14.981 1.00 97.19 91 ALA A C 1
ATOM 679 O O . ALA A 1 91 ? 8.859 -3.244 14.195 1.00 97.19 91 ALA A O 1
ATOM 680 N N . ILE A 1 92 ? 7.108 -2.881 15.567 1.00 97.00 92 ILE A N 1
ATOM 681 C CA . ILE A 1 92 ? 6.441 -4.171 15.347 1.00 97.00 92 ILE A CA 1
ATOM 682 C C . ILE A 1 92 ? 6.113 -4.347 13.866 1.00 97.00 92 ILE A C 1
ATOM 684 O O . ILE A 1 92 ? 6.506 -5.350 13.271 1.00 97.00 92 ILE A O 1
ATOM 688 N N . LEU A 1 93 ? 5.424 -3.381 13.249 1.00 97.06 93 LEU A N 1
ATOM 689 C CA . LEU A 1 93 ? 5.036 -3.485 11.844 1.00 97.06 93 LEU A CA 1
ATOM 690 C C . LEU A 1 93 ? 6.258 -3.555 10.927 1.00 97.06 93 LEU A C 1
ATOM 692 O O . LEU A 1 93 ? 6.278 -4.358 10.000 1.00 97.06 93 LEU A O 1
ATOM 696 N N . ASN A 1 94 ? 7.301 -2.768 11.195 1.00 95.94 94 ASN A N 1
ATOM 697 C CA . ASN A 1 94 ? 8.519 -2.783 10.389 1.00 95.94 94 ASN A CA 1
ATOM 698 C C . ASN A 1 94 ? 9.262 -4.120 10.465 1.00 95.94 94 ASN A C 1
ATOM 700 O O . ASN A 1 94 ? 9.768 -4.577 9.437 1.00 95.94 94 ASN A O 1
ATOM 704 N N . ALA A 1 95 ? 9.279 -4.753 11.640 1.00 96.69 95 ALA A N 1
ATOM 705 C CA . ALA A 1 95 ? 9.900 -6.056 11.855 1.00 96.69 95 ALA A CA 1
ATOM 706 C C . ALA A 1 95 ? 9.092 -7.229 11.271 1.00 96.69 95 ALA A C 1
ATOM 708 O O . ALA A 1 95 ? 9.650 -8.309 11.067 1.00 96.69 95 ALA A O 1
ATOM 709 N N . ARG A 1 96 ? 7.793 -7.049 10.985 1.00 96.62 96 ARG A N 1
ATOM 710 C CA . ARG A 1 96 ? 6.969 -8.101 10.373 1.00 96.62 96 ARG A CA 1
ATOM 711 C C . ARG A 1 96 ? 7.450 -8.415 8.947 1.00 96.62 96 ARG A C 1
ATOM 713 O O . ARG A 1 96 ? 7.741 -7.495 8.175 1.00 96.62 96 ARG A O 1
ATOM 720 N N . PRO A 1 97 ? 7.478 -9.700 8.549 1.00 96.31 97 PRO A N 1
ATOM 721 C CA . PRO A 1 97 ? 7.628 -10.047 7.145 1.00 96.31 97 PRO A CA 1
ATOM 722 C C . PRO A 1 97 ? 6.376 -9.628 6.364 1.00 96.31 97 PRO A C 1
ATOM 724 O O . PRO A 1 97 ? 5.275 -9.529 6.924 1.00 96.31 97 PRO A O 1
ATOM 727 N N . SER A 1 98 ? 6.520 -9.438 5.053 1.00 95.62 98 SER A N 1
ATOM 728 C CA . SER A 1 98 ? 5.366 -9.305 4.158 1.00 95.62 98 SER A CA 1
ATOM 729 C C . SER A 1 98 ? 4.422 -10.504 4.298 1.00 95.62 98 SER A C 1
ATOM 731 O O . SER A 1 98 ? 4.811 -11.578 4.764 1.00 95.62 98 SER A O 1
ATOM 733 N N . HIS A 1 99 ? 3.150 -10.303 3.968 1.00 94.44 99 HIS A N 1
ATOM 734 C CA . HIS A 1 99 ? 2.144 -11.355 4.004 1.00 94.44 99 HIS A CA 1
ATOM 735 C C . HIS A 1 99 ? 2.574 -12.523 3.113 1.00 94.44 99 HIS A C 1
ATOM 737 O O . HIS A 1 99 ? 2.997 -12.307 1.986 1.00 94.44 99 HIS A O 1
ATOM 743 N N . GLN A 1 100 ? 2.466 -13.754 3.611 1.00 91.00 100 GLN A N 1
ATOM 744 C CA . GLN A 1 100 ? 2.920 -14.947 2.883 1.00 91.00 100 GLN A CA 1
ATOM 745 C C . GLN A 1 100 ? 2.174 -15.158 1.554 1.00 91.00 100 GLN A C 1
ATOM 747 O O . GLN A 1 100 ? 2.747 -15.660 0.596 1.00 91.00 100 GLN A O 1
ATOM 752 N N . ASP A 1 101 ? 0.912 -14.727 1.502 1.00 91.56 101 ASP A N 1
ATOM 753 C CA . ASP A 1 101 ? 0.063 -14.833 0.310 1.00 91.56 101 ASP A CA 1
ATOM 754 C C . ASP A 1 101 ? 0.274 -13.668 -0.675 1.00 91.56 101 ASP A C 1
ATOM 756 O O . ASP A 1 101 ? -0.369 -13.614 -1.719 1.00 91.56 101 ASP A O 1
ATOM 760 N N . LEU A 1 102 ? 1.143 -12.705 -0.345 1.00 92.38 102 LEU A N 1
ATOM 761 C CA . LEU A 1 102 ? 1.451 -11.589 -1.227 1.00 92.38 102 LEU A CA 1
ATOM 762 C C . LEU A 1 102 ? 2.439 -12.043 -2.301 1.00 92.38 102 LEU A C 1
ATOM 764 O O . LEU A 1 102 ? 3.639 -12.165 -2.051 1.00 92.38 102 LEU A O 1
ATOM 768 N N . LEU A 1 103 ? 1.924 -12.268 -3.504 1.00 91.19 103 LEU A N 1
ATOM 769 C CA . LEU A 1 103 ? 2.687 -12.751 -4.646 1.00 91.19 103 LEU A CA 1
ATOM 770 C C . LEU A 1 103 ? 2.279 -11.973 -5.904 1.00 91.19 103 LEU A C 1
ATOM 772 O O . LEU A 1 103 ? 1.115 -11.578 -6.017 1.00 91.19 103 LEU A O 1
ATOM 776 N N . PRO A 1 104 ? 3.206 -11.742 -6.851 1.00 88.75 104 PRO A N 1
ATOM 777 C CA . PRO A 1 104 ? 2.835 -11.314 -8.193 1.00 88.75 104 PRO A CA 1
ATOM 778 C C . PRO A 1 104 ? 1.887 -12.331 -8.837 1.00 88.75 104 PRO A C 1
ATOM 780 O O . PRO A 1 104 ? 1.972 -13.527 -8.551 1.00 88.75 104 PRO A O 1
ATOM 783 N N . ASP A 1 105 ? 1.021 -11.859 -9.731 1.00 89.75 105 ASP A N 1
ATOM 784 C CA . ASP A 1 105 ? 0.192 -12.745 -10.548 1.00 89.75 105 ASP A CA 1
ATOM 785 C C . ASP A 1 105 ? 1.101 -13.679 -11.381 1.00 89.75 105 ASP A C 1
ATOM 787 O O . ASP A 1 105 ? 1.980 -13.182 -12.095 1.00 89.75 105 ASP A O 1
ATOM 791 N N . PRO A 1 106 ? 0.949 -15.016 -11.287 1.00 89.94 106 PRO A N 1
ATOM 792 C CA . PRO A 1 106 ? 1.772 -15.954 -12.048 1.00 89.94 106 PRO A CA 1
ATOM 793 C C . PRO A 1 106 ? 1.580 -15.845 -13.567 1.00 89.94 106 PRO A C 1
ATOM 795 O O . PRO A 1 106 ? 2.460 -16.272 -14.312 1.00 89.94 106 PRO A O 1
ATOM 798 N N . GLU A 1 107 ? 0.461 -15.286 -14.029 1.00 93.00 107 GLU A N 1
ATOM 799 C CA . GLU A 1 107 ? 0.143 -15.098 -15.448 1.00 93.00 107 GLU A CA 1
ATOM 800 C C . GLU A 1 107 ? 0.362 -13.648 -15.908 1.00 93.00 107 GLU A C 1
ATOM 802 O O . GLU A 1 107 ? -0.114 -13.254 -16.975 1.00 93.00 107 GLU A O 1
ATOM 807 N N . LEU A 1 108 ? 1.094 -12.840 -15.125 1.00 90.38 108 LEU A N 1
ATOM 808 C CA . LEU A 1 108 ? 1.350 -11.443 -15.462 1.00 90.38 108 LEU A CA 1
ATOM 809 C C . LEU A 1 108 ? 2.083 -11.341 -16.815 1.00 90.38 108 LEU A C 1
ATOM 811 O O . LEU A 1 108 ? 3.194 -11.864 -16.935 1.00 90.38 108 LEU A O 1
ATOM 815 N N . PRO A 1 109 ? 1.521 -10.646 -17.822 1.00 94.44 109 PRO A N 1
ATOM 816 C CA . PRO A 1 109 ? 2.141 -10.536 -19.139 1.00 94.44 109 PRO A CA 1
ATOM 817 C C . PRO A 1 109 ? 3.547 -9.918 -19.101 1.00 94.44 109 PRO A C 1
ATOM 819 O O . PRO A 1 109 ? 3.818 -9.014 -18.305 1.00 94.44 109 PRO A O 1
ATOM 822 N N . ASP A 1 110 ? 4.435 -10.366 -19.994 1.00 95.00 110 ASP A N 1
ATOM 823 C CA . ASP A 1 110 ? 5.837 -9.918 -20.052 1.00 95.00 110 ASP A CA 1
ATOM 824 C C . ASP A 1 110 ? 5.979 -8.394 -20.200 1.00 95.00 110 ASP A C 1
ATOM 826 O O . ASP A 1 110 ? 6.873 -7.779 -19.614 1.00 95.00 110 ASP A O 1
ATOM 830 N N . ASP A 1 111 ? 5.088 -7.757 -20.959 1.00 94.00 111 ASP A N 1
ATOM 831 C CA . ASP A 1 111 ? 5.072 -6.304 -21.142 1.00 94.00 111 ASP A CA 1
ATOM 832 C C . ASP A 1 111 ? 4.724 -5.561 -19.842 1.00 94.00 111 ASP A C 1
ATOM 834 O O . ASP A 1 111 ? 5.308 -4.519 -19.540 1.00 94.00 111 ASP A O 1
ATOM 838 N N . THR A 1 112 ? 3.835 -6.133 -19.033 1.00 91.19 112 THR A N 1
ATOM 839 C CA . THR A 1 112 ? 3.433 -5.619 -17.723 1.00 91.19 112 THR A CA 1
ATOM 840 C C . THR A 1 112 ? 4.538 -5.826 -16.689 1.00 91.19 112 THR A C 1
ATOM 842 O O . THR A 1 112 ? 4.820 -4.922 -15.898 1.00 91.19 112 THR A O 1
ATOM 845 N N . GLN A 1 113 ? 5.225 -6.971 -16.729 1.00 90.50 113 GLN A N 1
ATOM 846 C CA . GLN A 1 113 ? 6.418 -7.209 -15.914 1.00 90.50 113 GLN A CA 1
ATOM 847 C C . GLN A 1 113 ? 7.525 -6.203 -16.248 1.00 90.50 113 GLN A C 1
ATOM 849 O O . GLN A 1 113 ? 8.068 -5.553 -15.352 1.00 90.50 113 GLN A O 1
ATOM 854 N N . LEU A 1 114 ? 7.823 -6.013 -17.538 1.00 92.94 114 LEU A N 1
ATOM 855 C CA . LEU A 1 114 ? 8.803 -5.031 -17.999 1.00 92.94 114 LEU A CA 1
ATOM 856 C C . LEU A 1 114 ? 8.413 -3.615 -17.562 1.00 92.94 114 LEU A C 1
ATOM 858 O O . LEU A 1 114 ? 9.244 -2.878 -17.031 1.00 92.94 114 LEU A O 1
ATOM 862 N N . TRP A 1 115 ? 7.144 -3.246 -17.740 1.00 90.94 115 TRP A N 1
ATOM 863 C CA . TRP A 1 115 ? 6.599 -1.972 -17.281 1.00 90.94 115 TRP A CA 1
ATOM 864 C C . TRP A 1 115 ? 6.869 -1.749 -15.787 1.00 90.94 115 TRP A C 1
ATOM 866 O O . TRP A 1 115 ? 7.410 -0.705 -15.418 1.00 90.94 115 TRP A O 1
ATOM 876 N N . ALA A 1 116 ? 6.569 -2.741 -14.944 1.00 89.00 116 ALA A N 1
ATOM 877 C CA . ALA A 1 116 ? 6.786 -2.669 -13.502 1.00 89.00 116 ALA A CA 1
ATOM 878 C C . ALA A 1 116 ? 8.273 -2.502 -13.144 1.00 89.00 116 ALA A C 1
ATOM 880 O O . ALA A 1 116 ? 8.613 -1.675 -12.298 1.00 89.00 116 ALA A O 1
ATOM 881 N N . MET A 1 117 ? 9.179 -3.210 -13.828 1.00 91.00 117 MET A N 1
ATOM 882 C CA . MET A 1 117 ? 10.626 -3.068 -13.612 1.00 91.00 117 MET A CA 1
ATOM 883 C C . MET A 1 117 ? 11.129 -1.661 -13.963 1.00 91.00 117 MET A C 1
ATOM 885 O O . MET A 1 117 ? 11.888 -1.062 -13.198 1.00 91.00 117 MET A O 1
ATOM 889 N N . LEU A 1 118 ? 10.689 -1.102 -15.095 1.00 93.50 118 LEU A N 1
ATOM 890 C CA . LEU A 1 118 ? 11.067 0.253 -15.515 1.00 93.50 118 LEU A CA 1
ATOM 891 C C . LEU A 1 118 ? 10.578 1.308 -14.514 1.00 93.50 118 LEU A C 1
ATOM 893 O O . LEU A 1 118 ? 11.301 2.258 -14.202 1.00 93.50 118 LEU A O 1
ATOM 897 N N . GLN A 1 119 ? 9.373 1.119 -13.980 1.00 91.50 119 GLN A N 1
ATOM 898 C CA . GLN A 1 119 ? 8.803 1.963 -12.933 1.00 91.50 119 GLN A CA 1
ATOM 899 C C . GLN A 1 119 ? 9.586 1.846 -11.620 1.00 91.50 119 GLN A C 1
ATOM 901 O O . GLN A 1 119 ? 9.941 2.863 -11.022 1.00 91.50 119 GLN A O 1
ATOM 906 N N . ALA A 1 120 ? 9.944 0.629 -11.203 1.00 89.38 120 ALA A N 1
ATOM 907 C CA . ALA A 1 120 ? 10.739 0.390 -10.000 1.00 89.38 120 ALA A CA 1
ATOM 908 C C . ALA A 1 120 ? 12.103 1.103 -10.058 1.00 89.38 120 ALA A C 1
ATOM 910 O O . ALA A 1 120 ? 12.467 1.813 -9.121 1.00 89.38 120 ALA A O 1
ATOM 911 N N . VAL A 1 121 ? 12.816 1.016 -11.189 1.00 93.25 121 VAL A N 1
ATOM 912 C CA . VAL A 1 121 ? 14.086 1.746 -11.410 1.00 93.25 121 VAL A CA 1
ATOM 913 C C . VAL A 1 121 ? 13.889 3.265 -11.355 1.00 93.25 121 VAL A C 1
ATOM 915 O O . VAL A 1 121 ? 14.769 4.009 -10.915 1.00 93.25 121 VAL A O 1
ATOM 918 N N . SER A 1 122 ? 12.718 3.738 -11.773 1.00 93.38 122 SER A N 1
ATOM 919 C CA . SER A 1 122 ? 12.378 5.161 -11.813 1.00 93.38 122 SER A CA 1
ATOM 920 C C . SER A 1 122 ? 11.937 5.729 -10.456 1.00 93.38 122 SER A C 1
ATOM 922 O O . SER A 1 122 ? 11.771 6.944 -10.324 1.00 93.38 122 SER A O 1
ATOM 924 N N . GLY A 1 123 ? 11.830 4.891 -9.422 1.00 88.19 123 GLY A N 1
ATOM 925 C CA . GLY A 1 123 ? 11.464 5.288 -8.060 1.00 88.19 123 GLY A CA 1
ATOM 926 C C . GLY A 1 123 ? 10.158 4.682 -7.544 1.00 88.19 123 GLY A C 1
ATOM 927 O O . GLY A 1 123 ? 9.800 4.970 -6.408 1.00 88.19 123 GLY A O 1
ATOM 928 N N . GLY A 1 124 ? 9.490 3.835 -8.331 1.00 86.56 124 GLY A N 1
ATOM 929 C CA . GLY A 1 124 ? 8.274 3.122 -7.941 1.00 86.56 124 GLY A CA 1
ATOM 930 C C . GLY A 1 124 ? 6.975 3.859 -8.277 1.00 86.56 124 GLY A C 1
ATOM 931 O O . GLY A 1 124 ? 6.956 4.956 -8.832 1.00 86.56 124 GLY A O 1
ATOM 932 N N . THR A 1 125 ? 5.846 3.244 -7.932 1.00 81.31 125 THR A N 1
ATOM 933 C CA . THR A 1 125 ? 4.507 3.767 -8.252 1.00 81.31 125 THR A CA 1
ATOM 934 C C . THR A 1 125 ? 4.176 5.067 -7.505 1.00 81.31 125 THR A C 1
ATOM 936 O O . THR A 1 125 ? 3.475 5.932 -8.035 1.00 81.31 125 THR A O 1
ATOM 939 N N . TRP A 1 126 ? 4.751 5.265 -6.317 1.00 84.06 126 TRP A N 1
ATOM 940 C CA . TRP A 1 126 ? 4.549 6.436 -5.452 1.00 84.06 126 TRP A CA 1
ATOM 941 C C . TRP A 1 126 ? 5.298 7.700 -5.899 1.00 84.06 126 TRP A C 1
ATOM 943 O O . TRP A 1 126 ? 5.006 8.783 -5.397 1.00 84.06 126 TRP A O 1
ATOM 953 N N . THR A 1 127 ? 6.226 7.610 -6.858 1.00 85.56 127 THR A N 1
ATOM 954 C CA . THR A 1 127 ? 6.892 8.789 -7.450 1.00 85.56 127 THR A CA 1
ATOM 955 C C . THR A 1 127 ? 6.164 9.327 -8.684 1.00 85.56 127 THR A C 1
ATOM 957 O O . THR A 1 127 ? 6.711 10.136 -9.431 1.00 85.56 127 THR A O 1
ATOM 960 N N . GLY A 1 128 ? 4.912 8.904 -8.892 1.00 83.38 128 GLY A N 1
ATOM 961 C CA . GLY A 1 128 ? 4.062 9.363 -9.991 1.00 83.38 128 GLY A CA 1
ATOM 962 C C . GLY A 1 128 ? 4.039 8.431 -11.199 1.00 83.38 128 GLY A C 1
ATOM 963 O O . GLY A 1 128 ? 3.582 8.846 -12.260 1.00 83.38 128 GLY A O 1
ATOM 964 N N . CYS A 1 129 ? 4.505 7.186 -11.048 1.00 83.12 129 CYS A N 1
ATOM 965 C CA . CYS A 1 129 ? 4.514 6.187 -12.119 1.00 83.12 129 CYS A CA 1
ATOM 966 C C . CYS A 1 129 ? 5.229 6.686 -13.402 1.00 83.12 129 CYS A C 1
ATOM 968 O O . CYS A 1 129 ? 4.708 6.556 -14.514 1.00 83.12 129 CYS A O 1
ATOM 970 N N . ILE A 1 130 ? 6.422 7.272 -13.258 1.00 90.69 130 ILE A N 1
ATOM 971 C CA . ILE A 1 130 ? 7.200 7.862 -14.361 1.00 90.69 130 ILE A CA 1
ATOM 972 C C . ILE A 1 130 ? 8.253 6.907 -14.943 1.00 90.69 130 ILE A C 1
ATOM 974 O O . ILE A 1 130 ? 8.741 6.013 -14.261 1.00 90.69 130 ILE A O 1
ATOM 978 N N . TYR A 1 131 ? 8.689 7.167 -16.180 1.00 92.50 131 TYR A N 1
ATOM 979 C CA . TYR A 1 131 ? 9.903 6.565 -16.743 1.00 92.50 131 TYR A CA 1
ATOM 980 C C . TYR A 1 131 ? 11.072 7.543 -16.678 1.00 92.50 131 TYR A C 1
ATOM 982 O O . TYR A 1 131 ? 11.175 8.471 -17.483 1.00 92.50 131 TYR A O 1
ATOM 990 N N . ASP A 1 132 ? 11.989 7.315 -15.745 1.00 94.81 132 ASP A N 1
ATOM 991 C CA . ASP A 1 132 ? 13.251 8.042 -15.685 1.00 94.81 132 ASP A CA 1
ATOM 992 C C . ASP A 1 132 ? 14.255 7.392 -16.645 1.00 94.81 132 ASP A C 1
ATOM 994 O O . ASP A 1 132 ? 15.009 6.480 -16.295 1.00 94.81 132 ASP A O 1
ATOM 998 N N . VAL A 1 133 ? 14.252 7.873 -17.891 1.00 95.69 133 VAL A N 1
ATOM 999 C CA . VAL A 1 133 ? 15.107 7.365 -18.978 1.00 95.69 133 VAL A CA 1
ATOM 1000 C C . VAL A 1 133 ? 16.591 7.381 -18.596 1.00 95.69 133 VAL A C 1
ATOM 1002 O O . VAL A 1 133 ? 17.343 6.496 -19.010 1.00 95.69 133 VAL A O 1
ATOM 1005 N N . ASN A 1 134 ? 17.027 8.341 -17.775 1.00 96.69 134 ASN A N 1
ATOM 1006 C CA . ASN A 1 134 ? 18.421 8.429 -17.350 1.00 96.69 134 ASN A CA 1
ATOM 1007 C C . ASN A 1 134 ? 18.772 7.317 -16.361 1.00 96.69 134 ASN A C 1
ATOM 1009 O O . ASN A 1 134 ? 19.792 6.650 -16.551 1.00 96.69 134 ASN A O 1
ATOM 1013 N N . LYS A 1 135 ? 17.927 7.080 -15.348 1.00 95.75 135 LYS A N 1
ATOM 1014 C CA . LYS A 1 135 ? 18.119 5.980 -14.386 1.00 95.75 135 LYS A CA 1
ATOM 1015 C C . LYS A 1 135 ? 18.021 4.617 -15.055 1.00 95.75 135 LYS A C 1
ATOM 1017 O O . LYS A 1 135 ? 18.889 3.776 -14.838 1.00 95.75 135 LYS A O 1
ATOM 1022 N N . ILE A 1 136 ? 17.023 4.427 -15.917 1.00 96.62 136 ILE A N 1
ATOM 1023 C CA . ILE A 1 136 ? 16.850 3.197 -16.698 1.00 96.62 136 ILE A CA 1
ATOM 1024 C C . ILE A 1 136 ? 18.091 2.949 -17.560 1.00 96.62 136 ILE A C 1
ATOM 1026 O O . ILE A 1 136 ? 18.698 1.882 -17.493 1.00 96.62 136 ILE A O 1
ATOM 1030 N N . GLY A 1 137 ? 18.531 3.955 -18.320 1.00 96.56 137 GLY A N 1
ATOM 1031 C CA . GLY A 1 137 ? 19.723 3.842 -19.154 1.00 96.56 137 GLY A CA 1
ATOM 1032 C C . GLY A 1 137 ? 20.997 3.576 -18.348 1.00 96.56 137 GLY A C 1
ATOM 1033 O O . GLY A 1 137 ? 21.858 2.826 -18.801 1.00 96.56 137 GLY A O 1
ATOM 1034 N N . ALA A 1 138 ? 21.133 4.169 -17.159 1.00 96.62 138 ALA A N 1
ATOM 1035 C CA . ALA A 1 138 ? 22.262 3.914 -16.269 1.00 96.62 138 ALA A CA 1
ATOM 1036 C C . ALA A 1 138 ? 22.266 2.468 -15.751 1.00 96.62 138 ALA A C 1
ATOM 1038 O O . ALA A 1 138 ? 23.308 1.822 -15.820 1.00 96.62 138 ALA A O 1
ATOM 1039 N N . ALA A 1 139 ? 21.114 1.947 -15.318 1.00 95.25 139 ALA A N 1
ATOM 1040 C CA . ALA A 1 139 ? 20.973 0.567 -14.853 1.00 95.25 139 ALA A CA 1
ATOM 1041 C C . ALA A 1 139 ? 21.308 -0.453 -15.957 1.00 95.25 139 ALA A C 1
ATOM 1043 O O . ALA A 1 139 ? 22.054 -1.402 -15.721 1.00 95.25 139 ALA A O 1
ATOM 1044 N N . LEU A 1 140 ? 20.826 -0.222 -17.184 1.00 95.44 140 LEU A N 1
ATOM 1045 C CA . LEU A 1 140 ? 21.126 -1.088 -18.330 1.00 95.44 140 LEU A CA 1
ATOM 1046 C C . LEU A 1 140 ? 22.615 -1.064 -18.703 1.00 95.44 140 LEU A C 1
ATOM 1048 O O . LEU A 1 140 ? 23.208 -2.116 -18.934 1.00 95.44 140 LEU A O 1
ATOM 1052 N N . ARG A 1 141 ? 23.242 0.121 -18.727 1.00 96.94 141 ARG A N 1
ATOM 1053 C CA . ARG A 1 141 ? 24.684 0.247 -18.999 1.00 96.94 141 ARG A CA 1
ATOM 1054 C C . ARG A 1 141 ? 25.533 -0.425 -17.923 1.00 96.94 141 ARG A C 1
ATOM 1056 O O . ARG A 1 141 ? 26.511 -1.079 -18.262 1.00 96.94 141 ARG A O 1
ATOM 1063 N N . ASP A 1 142 ? 25.170 -0.275 -16.651 1.00 95.62 142 ASP A N 1
ATOM 1064 C CA . ASP A 1 142 ? 25.867 -0.932 -15.541 1.00 95.62 142 ASP A CA 1
ATOM 1065 C C . ASP A 1 142 ? 25.817 -2.462 -15.674 1.00 95.62 142 ASP A C 1
ATOM 1067 O O . ASP A 1 142 ? 26.843 -3.125 -15.544 1.00 95.62 142 ASP A O 1
ATOM 1071 N N . PHE A 1 143 ? 24.658 -3.023 -16.037 1.00 93.81 143 PHE A N 1
ATOM 1072 C CA . PHE A 1 143 ? 24.525 -4.455 -16.317 1.00 93.81 143 PHE A CA 1
ATOM 1073 C C . PHE A 1 143 ? 25.374 -4.908 -17.515 1.00 93.81 143 PHE A C 1
ATOM 1075 O O . PHE A 1 143 ? 26.056 -5.928 -17.437 1.00 93.81 143 PHE A O 1
ATOM 1082 N N . MET A 1 144 ? 25.365 -4.150 -18.615 1.00 94.38 144 MET A N 1
ATOM 1083 C CA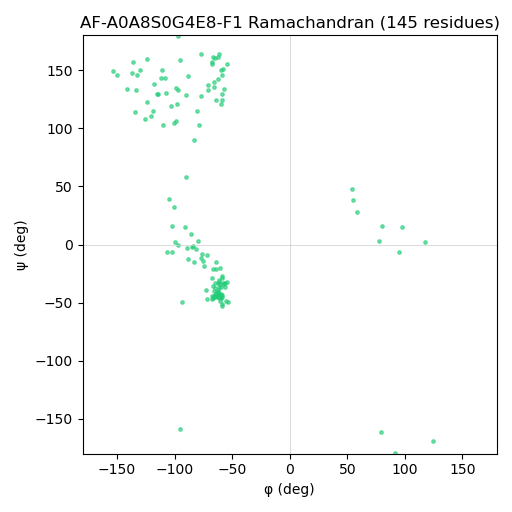 . MET A 1 144 ? 26.160 -4.470 -19.807 1.00 94.38 144 MET A CA 1
ATOM 1084 C C . MET A 1 144 ? 27.670 -4.404 -19.565 1.00 94.38 144 MET A C 1
ATOM 1086 O O . MET A 1 144 ? 28.400 -5.161 -20.185 1.00 94.38 144 MET A O 1
ATOM 1090 N N . ASN A 1 145 ? 28.139 -3.507 -18.694 1.00 93.50 145 ASN A N 1
ATOM 1091 C CA . ASN A 1 145 ? 29.567 -3.330 -18.409 1.00 93.50 145 ASN A CA 1
ATOM 1092 C C . ASN A 1 145 ? 30.113 -4.330 -17.373 1.00 93.50 145 ASN A C 1
ATOM 1094 O O . ASN A 1 145 ? 31.328 -4.427 -17.204 1.00 93.50 145 ASN A O 1
ATOM 1098 N N . LYS A 1 146 ? 29.232 -5.014 -16.631 1.00 88.00 146 LYS A N 1
ATOM 1099 C CA . LYS A 1 146 ? 29.590 -6.045 -15.642 1.00 88.00 146 LYS A CA 1
ATOM 1100 C C . LYS A 1 146 ? 29.703 -7.451 -16.241 1.00 88.00 146 LYS A C 1
ATOM 1102 O O . LYS A 1 146 ? 30.206 -8.337 -15.552 1.00 88.00 146 LYS A O 1
AT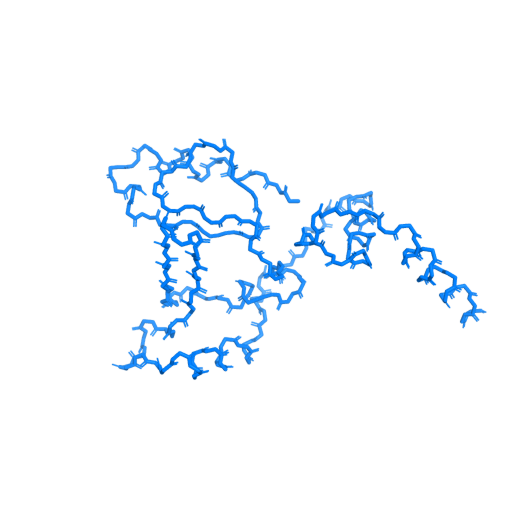OM 1107 N N . ASN A 1 147 ? 29.235 -7.641 -17.474 1.00 59.69 147 ASN A N 1
ATOM 1108 C CA . ASN A 1 147 ? 29.332 -8.882 -18.249 1.00 59.69 147 ASN A CA 1
ATOM 1109 C C . ASN A 1 147 ? 30.375 -8.740 -19.362 1.00 59.69 147 ASN A C 1
ATOM 1111 O O . ASN A 1 147 ? 30.943 -9.783 -19.749 1.00 59.69 147 ASN A O 1
#

pLDDT: mean 91.34, std 6.3, range [59.69, 97.69]

Foldseek 3Di:
DDEPAVVQVVLLPDPCSQVDEAEACAHYDPSHRHHYHY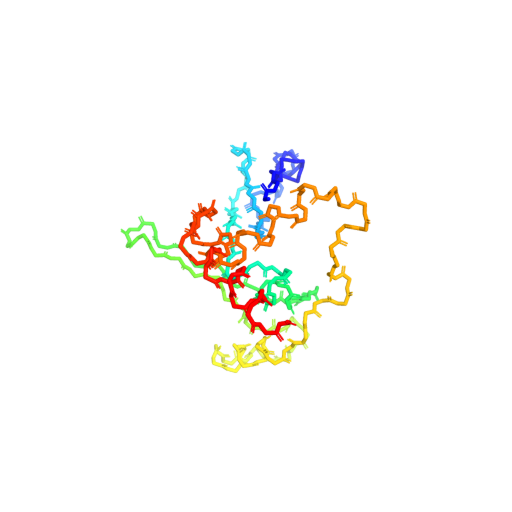NDPPHLVVVDLVQQDDPQWDWDWDADPPVRDIDIATQGGNPDPDTDDRVVRVVVSSPGGGDPPDDPDPPQDPVNVVLQVQQVQVPHVNVPSDRPVVSVVVVVVVVVVVD

Mean predicted aligned error: 4.93 Å

Sequence (147 aa):
MEETYQVTSALKHLSYGKHVSLITDARFSGVSTGACIGHVGPEALAGGPIGKLRTGDVIEIKIDCRELHGEVNFLGTRSDEQLPSQEEATAILNARPSHQDLLPDPELPDDTQLWAMLQAVSGGTWTGCIYDVNKIGAALRDFMNKN